Protein AF-A0A3B9W4W4-F1 (afdb_monomer)

Nearest PDB structures (foldseek):
  4bin-assembly1_A  TM=6.842E-01  e=1.341E+00  Escherichia coli K-12
  5nv3-assembly1_I  TM=3.281E-01  e=7.113E+00  Cereibacter sphaeroides

Solvent-accessible surface area (backbone atoms only — not comparable to full-atom values): 4772 Å² total; per-residue (Å²): 81,50,100,83,70,46,74,73,79,79,69,96,44,45,69,56,66,52,93,40,89,89,43,89,45,46,71,43,31,25,57,71,50,69,55,98,78,44,72,43,70,44,77,38,54,80,60,97,60,65,68,51,75,53,75,45,88,20,85,88,94,47,68,34,83,45,76,51,67,51,87,69,134

Radius of gyration: 14.22 Å; Cα contacts (8 Å, |Δi|>4): 112; chains: 1; bounding box: 33×25×39 Å

Secondary structure (DSSP, 8-state):
--TTS--S---S-SS-SS--TT-SSEEEEEEEEEETTEEEEEEEESS---EEEEEEEETTTEEEEEEEE-S--

Mean predicted aligned error: 3.19 Å

Structure (mmCIF, N/CA/C/O backbone):
data_AF-A0A3B9W4W4-F1
#
_entry.id   AF-A0A3B9W4W4-F1
#
loop_
_atom_site.group_PDB
_atom_site.id
_atom_site.type_symbol
_atom_site.label_atom_id
_atom_site.label_alt_id
_atom_site.label_comp_id
_atom_site.label_asym_id
_atom_site.label_entity_id
_atom_site.label_seq_id
_atom_site.pdbx_PDB_ins_code
_atom_site.Cartn_x
_atom_site.Cartn_y
_atom_site.Cartn_z
_atom_site.occupancy
_atom_site.B_iso_or_equiv
_atom_site.auth_seq_id
_atom_site.auth_comp_id
_atom_site.auth_asym_id
_atom_site.auth_atom_id
_atom_site.pdbx_PDB_model_num
ATOM 1 N N . TYR A 1 1 ? 12.242 2.074 -12.546 1.00 87.69 1 TYR A N 1
ATOM 2 C CA . TYR A 1 1 ? 12.738 2.865 -13.683 1.00 87.69 1 TYR A CA 1
ATOM 3 C C . TYR A 1 1 ? 13.225 1.902 -14.747 1.00 87.69 1 TYR A C 1
ATOM 5 O O . TYR A 1 1 ? 13.778 0.874 -14.372 1.00 87.69 1 TYR A O 1
ATOM 13 N N . ASP A 1 2 ? 12.945 2.160 -16.021 1.00 90.56 2 ASP A N 1
ATOM 14 C CA . ASP A 1 2 ? 13.440 1.334 -17.126 1.00 90.56 2 ASP A CA 1
ATOM 15 C C . ASP A 1 2 ? 14.881 1.728 -17.497 1.00 90.56 2 ASP A C 1
ATOM 17 O O . ASP A 1 2 ? 15.467 2.633 -16.897 1.00 90.56 2 ASP A O 1
ATOM 21 N N . ALA A 1 3 ? 15.455 1.055 -18.495 1.00 91.94 3 ALA A N 1
ATOM 22 C CA . ALA A 1 3 ? 16.810 1.338 -18.972 1.00 91.94 3 ALA A CA 1
ATOM 23 C C . ALA A 1 3 ? 16.994 2.773 -19.513 1.00 91.94 3 ALA A C 1
ATOM 25 O O . ALA A 1 3 ? 18.124 3.234 -19.631 1.00 91.94 3 ALA A O 1
ATOM 26 N N . ASN A 1 4 ? 15.900 3.481 -19.811 1.00 92.19 4 ASN A N 1
ATOM 27 C CA . ASN A 1 4 ? 15.900 4.849 -20.325 1.00 92.19 4 ASN A CA 1
ATOM 28 C C . ASN A 1 4 ? 15.616 5.890 -19.228 1.00 92.19 4 ASN A C 1
ATOM 30 O O . ASN A 1 4 ? 15.483 7.075 -19.526 1.00 92.19 4 ASN A O 1
ATOM 34 N N . GLY A 1 5 ? 15.494 5.472 -17.965 1.00 90.25 5 GLY A N 1
ATOM 35 C CA . GLY A 1 5 ? 15.190 6.379 -16.861 1.00 90.25 5 GLY A CA 1
ATOM 36 C C . GLY A 1 5 ? 13.720 6.800 -16.784 1.00 90.25 5 GLY A C 1
ATOM 37 O O . GLY A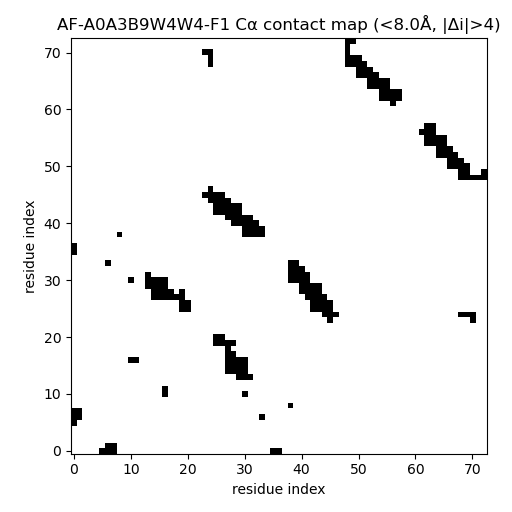 1 5 ? 13.405 7.771 -16.095 1.00 90.25 5 GLY A O 1
ATOM 38 N N . ASN A 1 6 ? 12.793 6.065 -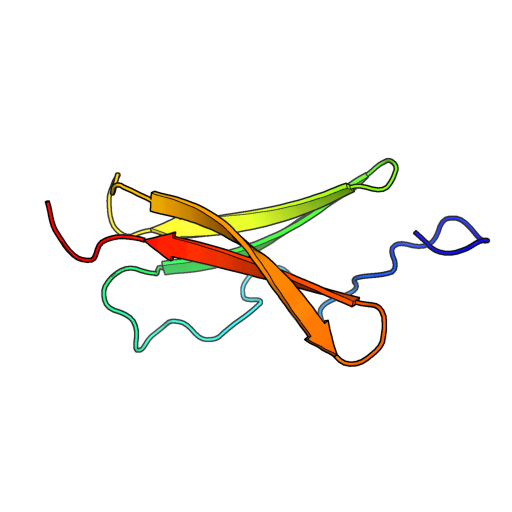17.403 1.00 92.00 6 ASN A N 1
ATOM 39 C CA . ASN A 1 6 ? 11.359 6.303 -17.229 1.00 92.00 6 ASN A CA 1
ATOM 40 C C . ASN A 1 6 ? 10.825 5.566 -16.000 1.00 92.00 6 ASN A C 1
ATOM 42 O O . ASN A 1 6 ? 11.206 4.424 -15.735 1.00 92.00 6 ASN A O 1
ATOM 46 N N . ALA A 1 7 ? 9.896 6.178 -15.261 1.00 92.06 7 ALA A N 1
ATOM 47 C CA . ALA A 1 7 ? 9.177 5.479 -14.199 1.00 92.06 7 ALA A CA 1
ATOM 48 C C . ALA A 1 7 ? 8.394 4.291 -14.787 1.00 92.06 7 ALA A C 1
ATOM 50 O O . ALA A 1 7 ? 7.649 4.431 -15.752 1.00 92.06 7 ALA A O 1
ATOM 51 N N . THR A 1 8 ? 8.561 3.113 -14.189 1.00 92.81 8 THR A N 1
ATOM 52 C CA . THR A 1 8 ? 7.943 1.860 -14.661 1.00 92.81 8 THR A CA 1
ATOM 53 C C . THR A 1 8 ? 6.543 1.640 -14.095 1.00 92.81 8 THR A C 1
ATOM 55 O O . THR A 1 8 ? 5.810 0.787 -14.581 1.00 92.81 8 THR A O 1
ATOM 58 N N . TYR A 1 9 ? 6.162 2.408 -13.074 1.00 93.25 9 TYR A N 1
ATOM 59 C CA . TYR A 1 9 ? 4.819 2.420 -12.514 1.00 93.25 9 TYR A CA 1
ATOM 60 C C . TYR A 1 9 ? 4.134 3.735 -12.891 1.00 93.25 9 TYR A C 1
ATOM 62 O O . TYR A 1 9 ? 4.513 4.799 -12.408 1.00 93.25 9 TYR A O 1
ATOM 70 N N . ASN A 1 10 ? 3.143 3.664 -13.780 1.00 93.00 10 ASN A N 1
ATOM 71 C CA . ASN A 1 10 ? 2.404 4.828 -14.263 1.00 93.00 10 ASN A CA 1
ATOM 72 C C . ASN A 1 10 ? 0.889 4.566 -14.182 1.00 93.00 10 ASN A C 1
ATOM 74 O O . ASN A 1 10 ? 0.284 4.142 -15.169 1.00 93.00 10 ASN A O 1
ATOM 78 N N . PRO A 1 11 ? 0.273 4.744 -13.001 1.00 95.31 11 PRO A N 1
ATOM 79 C CA . PRO A 1 11 ? -1.150 4.487 -12.815 1.00 95.31 11 PRO A CA 1
ATOM 80 C C . PRO A 1 11 ? -2.006 5.551 -13.514 1.00 95.31 11 PRO A C 1
ATOM 82 O O . PRO A 1 11 ? -1.654 6.731 -13.535 1.00 95.31 11 PRO A O 1
ATOM 85 N N . ALA A 1 12 ? -3.167 5.142 -14.037 1.00 96.06 12 ALA A N 1
ATOM 86 C CA . ALA A 1 12 ? -4.106 6.046 -14.708 1.00 96.06 12 ALA A CA 1
ATOM 87 C C . ALA A 1 12 ? -4.660 7.129 -13.764 1.00 96.06 12 ALA A C 1
ATOM 89 O O . ALA A 1 12 ? -4.843 8.275 -14.169 1.00 96.06 12 ALA A O 1
ATOM 90 N N . ASN A 1 13 ? -4.888 6.774 -12.496 1.00 97.06 13 ASN A N 1
ATOM 91 C CA . ASN A 1 13 ? -5.287 7.701 -11.447 1.00 97.06 13 ASN A CA 1
ATOM 92 C C . ASN A 1 13 ? -4.225 7.712 -10.348 1.00 97.06 13 ASN A C 1
ATOM 94 O O . ASN A 1 13 ? -4.015 6.707 -9.680 1.00 97.06 13 ASN A O 1
ATOM 98 N N . LYS A 1 14 ? -3.551 8.847 -10.159 1.00 96.88 14 LYS A N 1
ATOM 99 C CA . LYS A 1 14 ? -2.478 8.980 -9.165 1.00 96.88 14 LYS A CA 1
ATOM 100 C C . LYS A 1 14 ? -3.000 9.237 -7.750 1.00 96.88 14 LYS A C 1
ATOM 102 O O . LYS A 1 14 ? -2.280 8.960 -6.800 1.00 96.88 14 LYS A O 1
ATOM 107 N N . THR A 1 15 ? -4.216 9.755 -7.594 1.00 97.12 15 THR A N 1
ATOM 108 C CA . THR A 1 15 ? -4.783 10.074 -6.275 1.00 97.12 15 THR A CA 1
ATOM 109 C C . THR A 1 15 ? -5.594 8.919 -5.699 1.00 97.12 15 THR A C 1
ATOM 111 O O . THR A 1 15 ? -5.611 8.757 -4.488 1.00 97.12 15 THR A O 1
ATOM 114 N N . GLU A 1 16 ? -6.218 8.095 -6.547 1.00 97.31 16 GLU A N 1
ATOM 115 C CA . GLU A 1 16 ? -7.004 6.922 -6.139 1.00 97.31 16 GLU A CA 1
ATOM 116 C C . GLU A 1 16 ? -6.581 5.681 -6.938 1.00 97.31 16 GLU A C 1
ATOM 118 O O . GLU A 1 16 ? -7.166 5.346 -7.970 1.00 97.31 16 GLU A O 1
ATOM 123 N N . LEU A 1 17 ? -5.536 4.997 -6.467 1.00 97.44 17 LEU A N 1
ATOM 124 C CA . LEU A 1 17 ? -4.968 3.807 -7.111 1.00 97.44 17 LEU A CA 1
ATOM 125 C C . LEU A 1 17 ? -5.875 2.578 -7.013 1.00 97.44 17 LEU A C 1
ATOM 127 O O . LEU A 1 17 ? -5.774 1.668 -7.834 1.00 97.44 17 LEU A O 1
ATOM 131 N N . ALA A 1 18 ? -6.742 2.542 -6.003 1.00 96.56 18 ALA A N 1
ATOM 132 C CA . ALA A 1 18 ? -7.699 1.473 -5.777 1.00 96.56 18 ALA A CA 1
ATOM 133 C C . ALA A 1 18 ? -8.979 2.037 -5.156 1.00 96.56 18 ALA A C 1
ATOM 135 O O . ALA A 1 18 ? -8.927 2.919 -4.300 1.00 96.56 18 ALA A O 1
ATOM 136 N N . ASN A 1 19 ? -10.133 1.491 -5.546 1.00 96.94 19 ASN A N 1
ATOM 137 C CA . ASN A 1 19 ? -11.392 1.816 -4.888 1.00 96.94 19 ASN A CA 1
ATOM 138 C C . ASN A 1 19 ? -11.443 1.146 -3.509 1.00 96.94 19 ASN A C 1
ATOM 140 O O . ASN A 1 19 ? -11.619 -0.069 -3.411 1.00 96.94 19 ASN A O 1
ATOM 144 N N . VAL A 1 20 ? -11.318 1.947 -2.451 1.00 97.12 20 VAL A N 1
ATOM 145 C CA . VAL A 1 20 ? -11.344 1.470 -1.062 1.00 97.12 20 VAL A CA 1
ATOM 146 C C . VAL A 1 20 ? -12.638 1.800 -0.314 1.00 97.12 20 VAL A C 1
ATOM 148 O O . VAL A 1 20 ? -12.719 1.552 0.885 1.00 97.12 20 VAL A O 1
ATOM 151 N N . ALA A 1 21 ? -13.674 2.302 -0.991 1.00 95.88 21 ALA A N 1
ATOM 152 C CA . ALA A 1 21 ? -14.907 2.764 -0.343 1.00 95.88 21 ALA A CA 1
ATOM 153 C C . ALA A 1 21 ? -15.635 1.682 0.488 1.00 95.88 21 ALA A C 1
ATOM 155 O O . ALA A 1 21 ? -16.365 2.008 1.419 1.00 95.88 21 ALA A O 1
ATOM 156 N N . GLY A 1 22 ? -15.427 0.397 0.174 1.00 96.25 22 GLY A N 1
ATOM 157 C CA . GLY A 1 22 ? -15.990 -0.735 0.921 1.00 96.25 22 GLY A CA 1
ATOM 158 C C . GLY A 1 22 ? -15.196 -1.158 2.164 1.00 96.25 22 GLY A C 1
ATOM 159 O O . GLY A 1 22 ? -15.647 -2.031 2.902 1.00 96.25 22 GLY A O 1
ATOM 160 N N . TYR A 1 23 ? -14.019 -0.577 2.410 1.00 95.56 23 TYR A N 1
ATOM 161 C CA . TYR A 1 23 ? -13.147 -0.958 3.520 1.00 95.56 23 TYR A CA 1
ATOM 162 C C . TYR A 1 23 ? -13.311 0.005 4.690 1.00 95.56 23 TYR A C 1
ATOM 164 O O . TYR A 1 23 ? -13.156 1.213 4.550 1.00 95.56 23 TYR A O 1
ATOM 172 N N . GLN A 1 24 ? -13.551 -0.532 5.886 1.00 94.00 24 GLN A N 1
ATOM 173 C CA . GLN A 1 24 ? -13.741 0.302 7.076 1.00 94.00 24 GLN A CA 1
ATOM 174 C C . GLN A 1 24 ? -12.463 1.051 7.478 1.00 94.00 24 GLN A C 1
ATOM 176 O O . GLN A 1 24 ? -12.540 2.175 7.975 1.00 94.00 24 GLN A O 1
ATOM 181 N N . THR A 1 25 ? -11.295 0.437 7.267 1.00 96.75 25 THR A N 1
ATOM 182 C CA . THR A 1 25 ? -9.997 0.966 7.709 1.00 96.75 25 THR A CA 1
ATOM 183 C C . THR A 1 25 ? -9.385 1.971 6.742 1.00 96.75 25 THR A C 1
ATOM 185 O O . THR A 1 25 ? -8.770 2.944 7.190 1.00 96.75 25 THR A O 1
ATOM 188 N N . PHE A 1 26 ? -9.535 1.750 5.438 1.00 97.38 26 PHE A N 1
ATOM 189 C CA . PHE A 1 26 ? -8.830 2.5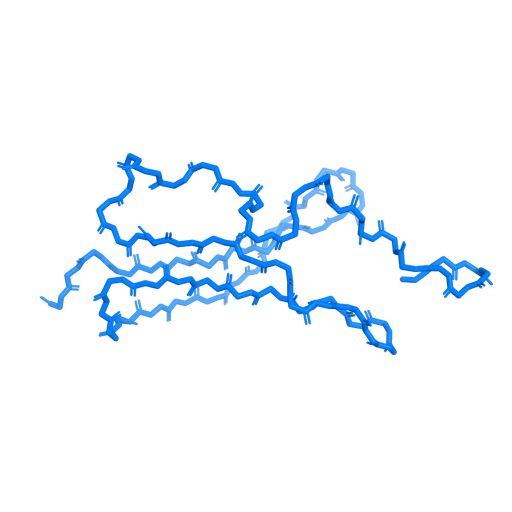12 4.412 1.00 97.38 26 PHE A CA 1
ATOM 190 C C . PHE A 1 26 ? -9.630 3.721 3.944 1.00 97.38 26 PHE A C 1
ATOM 192 O O . PHE A 1 26 ? -10.856 3.712 3.919 1.00 97.38 26 PHE A O 1
ATOM 199 N N . ARG A 1 27 ? -8.909 4.783 3.586 1.00 97.19 27 ARG A N 1
ATOM 200 C CA . ARG A 1 27 ? -9.471 6.033 3.064 1.00 97.19 27 ARG A CA 1
ATOM 201 C C . ARG A 1 27 ? -8.975 6.377 1.677 1.00 97.19 27 ARG A C 1
ATOM 203 O O . ARG A 1 27 ? -9.718 7.001 0.937 1.00 97.19 27 ARG A O 1
ATOM 210 N N . GLN A 1 28 ? -7.750 5.982 1.352 1.00 98.00 28 GLN A N 1
ATOM 211 C CA . GLN A 1 28 ? -7.129 6.308 0.079 1.00 98.00 28 GLN A CA 1
ATOM 212 C C . GLN A 1 28 ? -5.931 5.395 -0.167 1.00 98.00 28 GLN A C 1
ATOM 214 O O . GLN A 1 28 ? -5.257 4.986 0.782 1.00 98.00 28 GLN A O 1
ATOM 219 N N . VAL A 1 29 ? -5.629 5.137 -1.436 1.00 98.19 29 VAL A N 1
ATOM 220 C CA . VAL A 1 29 ? -4.321 4.631 -1.863 1.00 98.19 29 VAL A CA 1
ATOM 221 C C . VAL A 1 29 ? -3.806 5.581 -2.935 1.00 98.19 29 VAL A C 1
ATOM 223 O O . VAL A 1 29 ? -4.405 5.672 -4.001 1.00 98.19 29 VAL A O 1
ATOM 226 N N . ALA A 1 30 ? -2.724 6.301 -2.657 1.00 98.31 30 ALA A N 1
ATOM 227 C CA . ALA A 1 30 ? -2.209 7.357 -3.524 1.00 98.31 30 ALA A CA 1
ATOM 228 C C . ALA A 1 30 ? -0.800 7.035 -4.027 1.00 98.31 30 ALA A C 1
ATOM 230 O O . ALA A 1 30 ? 0.029 6.490 -3.299 1.00 98.31 30 ALA A O 1
ATOM 231 N N . TYR A 1 31 ? -0.506 7.420 -5.264 1.00 97.94 31 TYR A N 1
ATOM 232 C CA . TYR A 1 31 ? 0.848 7.446 -5.797 1.00 97.94 31 TYR A CA 1
ATOM 233 C C . TYR A 1 31 ? 1.504 8.770 -5.409 1.00 97.94 31 TYR A C 1
ATOM 235 O O . TYR A 1 31 ? 1.095 9.838 -5.861 1.00 97.94 31 TYR A O 1
ATOM 243 N N . ALA A 1 32 ? 2.539 8.690 -4.579 1.00 96.69 32 ALA A N 1
ATOM 244 C CA . ALA A 1 32 ? 3.273 9.842 -4.063 1.00 96.69 32 ALA A CA 1
ATOM 245 C C . ALA A 1 32 ? 4.543 10.153 -4.875 1.00 96.69 32 ALA A C 1
ATOM 247 O O . ALA A 1 32 ? 5.357 10.977 -4.465 1.00 96.69 32 ALA A O 1
ATOM 248 N N . GLY A 1 33 ? 4.704 9.514 -6.036 1.00 95.62 33 GLY A N 1
ATOM 249 C CA . GLY A 1 33 ? 5.797 9.764 -6.965 1.00 95.62 33 GLY A CA 1
ATOM 250 C C . GLY A 1 33 ? 6.785 8.608 -7.072 1.00 95.62 33 GLY A C 1
ATOM 251 O O . GLY A 1 33 ? 6.743 7.629 -6.326 1.00 95.62 33 GLY A O 1
ATOM 252 N N . SER A 1 34 ? 7.693 8.757 -8.027 1.00 95.25 34 SER A N 1
ATOM 253 C CA . SER A 1 34 ? 8.858 7.904 -8.192 1.00 95.25 34 SER A CA 1
ATOM 254 C C . SER A 1 34 ? 10.087 8.793 -8.243 1.00 95.25 34 SER A C 1
ATOM 256 O O . SER A 1 34 ? 10.048 9.869 -8.844 1.00 95.25 34 SER A O 1
ATOM 258 N N . PHE A 1 35 ? 11.159 8.341 -7.606 1.00 93.94 35 PHE A N 1
ATOM 259 C CA . PHE A 1 35 ? 12.445 9.025 -7.584 1.00 93.94 35 PHE A CA 1
ATOM 260 C C . PHE A 1 35 ? 13.557 7.997 -7.367 1.00 93.94 35 PHE A C 1
ATOM 262 O O . PHE A 1 35 ? 13.394 7.110 -6.538 1.00 93.94 35 PHE A O 1
ATOM 269 N N . GLU A 1 36 ? 14.650 8.077 -8.131 1.00 91.88 36 GLU A N 1
ATOM 270 C CA . GLU A 1 36 ? 15.878 7.276 -7.931 1.00 91.88 36 GLU A CA 1
ATOM 271 C C . GLU A 1 36 ? 15.661 5.767 -7.683 1.00 91.88 36 GLU A C 1
ATOM 273 O O . GLU A 1 36 ? 16.245 5.169 -6.786 1.00 91.88 36 GLU A O 1
ATOM 278 N N . GLY A 1 37 ? 14.796 5.116 -8.467 1.00 89.25 37 GLY A N 1
ATOM 279 C CA . GLY A 1 37 ? 14.510 3.682 -8.286 1.00 89.25 37 GLY A CA 1
ATOM 280 C C . GLY A 1 37 ? 13.377 3.373 -7.305 1.00 89.25 37 GLY A C 1
ATOM 281 O O . GLY A 1 37 ? 12.834 2.271 -7.343 1.00 89.25 37 GLY A O 1
ATOM 282 N N . TYR A 1 38 ? 12.947 4.343 -6.505 1.00 92.69 38 TYR A N 1
ATOM 283 C CA . TYR A 1 38 ? 11.862 4.195 -5.546 1.00 92.69 38 TYR A CA 1
ATOM 284 C C . TYR A 1 38 ? 10.519 4.583 -6.154 1.00 92.69 38 TYR A C 1
ATOM 286 O O . TYR A 1 38 ? 10.410 5.491 -6.978 1.00 92.69 38 TYR A O 1
ATOM 294 N N . THR A 1 39 ? 9.478 3.878 -5.725 1.00 94.56 39 THR A N 1
ATOM 295 C CA . THR A 1 39 ? 8.079 4.241 -5.946 1.00 94.56 39 THR A CA 1
ATOM 296 C C . THR A 1 39 ? 7.443 4.430 -4.585 1.00 94.56 39 THR A C 1
ATOM 298 O O . THR A 1 39 ? 7.423 3.502 -3.779 1.00 94.56 39 THR A O 1
ATOM 301 N N . THR A 1 40 ? 6.937 5.628 -4.329 1.00 96.62 40 THR A N 1
ATOM 302 C CA . THR A 1 40 ? 6.315 5.973 -3.057 1.00 96.62 40 THR A CA 1
ATOM 303 C C . THR A 1 40 ? 4.807 5.854 -3.195 1.00 96.62 40 THR A C 1
ATOM 305 O O . THR A 1 40 ? 4.199 6.447 -4.088 1.00 96.62 40 THR A O 1
ATOM 308 N N . LEU A 1 41 ? 4.196 5.097 -2.287 1.00 96.88 41 LEU A N 1
ATOM 309 C CA . LEU A 1 41 ? 2.749 4.968 -2.164 1.00 96.88 41 LEU A CA 1
ATOM 310 C C . LEU A 1 41 ? 2.308 5.489 -0.795 1.00 96.88 41 LEU A C 1
ATOM 312 O O . LEU A 1 41 ? 2.966 5.234 0.212 1.00 96.88 41 LEU A O 1
ATOM 316 N N . GLY A 1 42 ? 1.189 6.203 -0.761 1.00 97.06 42 GLY A N 1
ATOM 317 C CA . GLY A 1 42 ? 0.504 6.605 0.462 1.00 97.06 42 GLY A CA 1
ATOM 318 C C . GLY A 1 42 ? -0.707 5.714 0.717 1.00 97.06 42 GLY A C 1
ATOM 319 O O . GLY A 1 42 ? -1.530 5.530 -0.177 1.00 97.06 42 GLY A O 1
ATOM 320 N N . LEU A 1 43 ? -0.839 5.191 1.936 1.00 97.50 43 LEU A N 1
ATOM 321 C CA . LEU A 1 43 ? -2.024 4.463 2.393 1.00 97.50 43 LEU A CA 1
ATOM 322 C C . LEU A 1 43 ? -2.749 5.298 3.452 1.00 97.50 43 LEU A C 1
ATOM 324 O O . LEU A 1 43 ? -2.305 5.399 4.596 1.00 97.50 43 LEU A O 1
ATOM 328 N N . GLY A 1 44 ? -3.864 5.909 3.064 1.00 97.44 44 GLY A N 1
ATOM 329 C CA . GLY A 1 44 ? -4.728 6.652 3.971 1.00 97.44 44 GLY A CA 1
ATOM 330 C C . GLY A 1 44 ? -5.509 5.697 4.868 1.00 97.44 44 GLY A C 1
ATOM 331 O O . GLY A 1 44 ? -6.224 4.823 4.377 1.00 97.44 44 GLY A O 1
ATOM 332 N N . VAL A 1 45 ? -5.410 5.886 6.181 1.00 97.19 45 VAL A N 1
ATOM 333 C CA . VAL A 1 45 ? -6.113 5.088 7.196 1.00 97.19 45 VAL A CA 1
ATOM 334 C C . VAL A 1 45 ? -7.008 5.975 8.053 1.00 97.19 45 VAL A C 1
ATOM 336 O O . VAL A 1 45 ? -6.729 7.155 8.255 1.00 97.19 45 VAL A O 1
ATOM 339 N N . ARG A 1 46 ? -8.100 5.412 8.576 1.00 96.06 46 ARG A N 1
ATOM 340 C CA . ARG A 1 46 ? -9.085 6.159 9.380 1.00 96.06 46 ARG A CA 1
ATOM 341 C C . ARG A 1 46 ? -8.538 6.709 10.705 1.00 96.06 46 ARG A C 1
ATOM 343 O O . ARG A 1 46 ? -9.132 7.622 11.266 1.00 96.06 46 ARG A O 1
ATOM 350 N N . ALA A 1 47 ? -7.478 6.101 11.231 1.00 96.19 47 ALA A N 1
ATOM 351 C CA . ALA A 1 47 ? -6.831 6.430 12.498 1.00 96.19 47 ALA A CA 1
ATOM 352 C C . ALA A 1 47 ? -5.410 5.845 12.511 1.00 96.19 47 ALA A C 1
ATOM 354 O O . ALA A 1 47 ? -5.071 5.010 11.671 1.00 96.19 47 ALA A O 1
ATOM 355 N N . ARG A 1 48 ? -4.587 6.227 13.494 1.00 95.50 48 ARG A N 1
ATOM 356 C CA . ARG A 1 48 ? -3.302 5.560 13.741 1.00 95.50 48 ARG A CA 1
ATOM 357 C C . ARG A 1 48 ? -3.570 4.145 14.261 1.00 95.50 48 ARG A C 1
ATOM 359 O O . ARG A 1 48 ? -4.049 3.992 15.381 1.00 95.50 48 ARG A O 1
ATOM 366 N N . LEU A 1 49 ? -3.280 3.140 13.441 1.00 96.31 49 LEU A N 1
ATOM 367 C CA . LEU A 1 49 ? -3.552 1.726 13.708 1.00 96.31 49 LEU A CA 1
ATOM 368 C C . LEU A 1 49 ? -2.251 0.919 13.593 1.00 96.31 49 LEU A C 1
ATOM 370 O O . LEU A 1 49 ? -1.391 1.284 12.785 1.00 96.31 49 LEU A O 1
ATOM 374 N N . PRO A 1 50 ? -2.084 -0.164 14.372 1.00 97.38 50 PRO A N 1
ATOM 375 C CA . PRO A 1 50 ? -0.983 -1.092 14.175 1.00 97.38 50 PRO A CA 1
ATOM 376 C C . PRO A 1 50 ? -1.012 -1.683 12.767 1.00 97.38 50 PRO A C 1
ATOM 378 O O . PRO A 1 50 ? -2.078 -1.985 12.221 1.00 97.38 50 PRO A O 1
ATOM 381 N N . PHE A 1 51 ? 0.172 -1.879 12.200 1.00 97.50 51 PHE A N 1
ATOM 382 C CA . PHE A 1 51 ? 0.336 -2.533 10.914 1.00 97.50 51 PHE A CA 1
ATOM 383 C C . PHE A 1 51 ? 1.616 -3.360 10.890 1.00 97.50 51 PHE A C 1
ATOM 385 O O . PHE A 1 51 ? 2.537 -3.139 11.679 1.00 97.50 51 PHE A O 1
ATOM 392 N N . ARG A 1 52 ? 1.678 -4.302 9.953 1.00 98.00 52 ARG A N 1
ATOM 393 C CA . ARG A 1 52 ? 2.899 -5.029 9.601 1.00 98.00 52 ARG A CA 1
ATOM 394 C C . ARG A 1 52 ? 3.099 -5.007 8.093 1.00 98.00 52 ARG A C 1
ATOM 396 O O . ARG A 1 52 ? 2.133 -4.903 7.339 1.00 98.00 52 ARG A O 1
ATOM 403 N N . VAL A 1 53 ? 4.352 -5.129 7.669 1.00 98.06 53 VAL A N 1
ATOM 404 C CA . VAL A 1 53 ? 4.744 -5.128 6.257 1.00 98.06 53 VAL A CA 1
ATOM 405 C C . VAL A 1 53 ? 5.619 -6.339 5.990 1.00 98.06 53 VAL A C 1
ATOM 407 O O . VAL A 1 53 ? 6.544 -6.611 6.753 1.00 98.06 53 VAL A O 1
ATOM 410 N N . PHE A 1 54 ? 5.319 -7.072 4.925 1.00 98.19 54 PHE A N 1
ATOM 411 C CA . PHE A 1 54 ? 6.101 -8.230 4.502 1.00 98.19 54 PHE A CA 1
ATOM 412 C C . PHE A 1 54 ? 5.938 -8.473 3.003 1.00 98.19 54 PHE A C 1
ATOM 414 O O . PHE A 1 54 ? 5.047 -7.919 2.357 1.00 98.19 54 PHE A O 1
ATOM 421 N N . THR A 1 55 ? 6.814 -9.299 2.440 1.00 97.94 55 THR A N 1
ATOM 422 C CA . THR A 1 55 ? 6.738 -9.715 1.039 1.00 97.94 55 THR A CA 1
ATOM 423 C C . THR A 1 55 ? 6.260 -11.153 0.924 1.00 97.94 55 THR A C 1
ATOM 425 O O . THR A 1 55 ? 6.574 -11.996 1.759 1.00 97.94 55 THR A O 1
ATOM 428 N N . LEU A 1 56 ? 5.522 -11.433 -0.142 1.00 97.81 56 LEU A N 1
ATOM 429 C CA . LEU A 1 56 ? 5.200 -12.775 -0.613 1.00 97.81 56 LEU A CA 1
ATOM 430 C C . LEU A 1 56 ? 5.778 -12.947 -2.018 1.00 97.81 56 LEU A C 1
ATOM 432 O O . LEU A 1 56 ? 5.935 -11.960 -2.741 1.00 97.81 56 LEU A O 1
ATOM 436 N N . ASP A 1 57 ? 6.003 -14.185 -2.446 1.00 97.12 57 ASP A N 1
ATOM 437 C CA . ASP A 1 57 ? 6.330 -14.474 -3.847 1.00 97.12 57 ASP A CA 1
ATOM 438 C C . ASP A 1 57 ? 5.215 -13.946 -4.752 1.00 97.12 57 ASP A C 1
ATOM 440 O O . ASP A 1 57 ? 4.037 -14.076 -4.416 1.00 97.12 57 ASP A O 1
ATOM 444 N N . GLY A 1 58 ? 5.540 -13.300 -5.868 1.00 83.00 58 GLY A N 1
ATOM 445 C CA . GLY A 1 58 ? 4.575 -12.645 -6.759 1.00 83.00 58 GLY A CA 1
ATOM 446 C C . GLY A 1 58 ? 4.759 -13.082 -8.206 1.00 83.00 58 GLY A C 1
ATOM 447 O O . GLY A 1 58 ? 5.834 -13.557 -8.544 1.00 83.00 58 GLY A O 1
ATOM 448 N N . PRO A 1 59 ? 3.725 -12.973 -9.062 1.00 91.19 59 PRO A N 1
ATOM 449 C CA . PRO A 1 59 ? 3.628 -13.770 -10.284 1.00 91.19 59 PRO A CA 1
ATOM 450 C C . PRO A 1 59 ? 4.905 -13.729 -11.135 1.00 91.19 59 PRO A C 1
ATOM 452 O O . PRO A 1 59 ? 5.472 -12.664 -11.380 1.00 91.19 59 PRO A O 1
ATOM 455 N N . GLY A 1 60 ? 5.345 -14.906 -11.584 1.00 94.62 60 GLY A N 1
ATOM 456 C CA . GLY A 1 60 ? 6.621 -15.068 -12.276 1.00 94.62 60 GLY A CA 1
ATOM 457 C C . GLY A 1 60 ? 7.808 -14.859 -11.335 1.00 94.62 60 GLY A C 1
ATOM 458 O O . GLY A 1 60 ? 7.911 -15.516 -10.306 1.00 94.62 60 GLY A O 1
ATOM 459 N N . THR A 1 61 ? 8.711 -13.956 -11.711 1.00 93.69 61 THR A N 1
ATOM 460 C CA . THR A 1 61 ? 9.932 -13.620 -10.957 1.00 93.69 61 THR A CA 1
ATOM 461 C C . THR A 1 61 ? 9.749 -12.401 -10.045 1.00 93.69 61 THR A C 1
ATOM 463 O O . THR A 1 61 ? 10.729 -11.765 -9.662 1.00 93.69 61 THR A O 1
ATOM 466 N N . GLY A 1 62 ? 8.503 -11.997 -9.787 1.00 93.06 62 GLY A N 1
ATOM 467 C CA . GLY A 1 62 ? 8.181 -10.803 -9.013 1.00 93.06 62 GLY A CA 1
ATOM 468 C C . GLY A 1 62 ? 7.971 -11.080 -7.525 1.00 93.06 62 GLY A C 1
ATOM 469 O O . GLY A 1 62 ? 8.004 -12.214 -7.053 1.00 93.06 62 GLY A O 1
ATOM 470 N N . SER A 1 63 ? 7.655 -10.014 -6.795 1.00 94.94 63 SER A N 1
ATOM 471 C CA . SER A 1 63 ? 7.234 -10.080 -5.394 1.00 94.94 63 SER A CA 1
ATOM 472 C C . SER A 1 63 ? 5.930 -9.317 -5.208 1.00 94.94 63 SER A C 1
ATOM 474 O O . SER A 1 63 ? 5.650 -8.341 -5.906 1.00 94.94 63 SER A O 1
ATOM 476 N N . ARG A 1 64 ? 5.129 -9.745 -4.238 1.00 96.12 64 ARG A N 1
ATOM 477 C CA . ARG A 1 64 ? 3.979 -8.999 -3.724 1.00 96.12 64 ARG A CA 1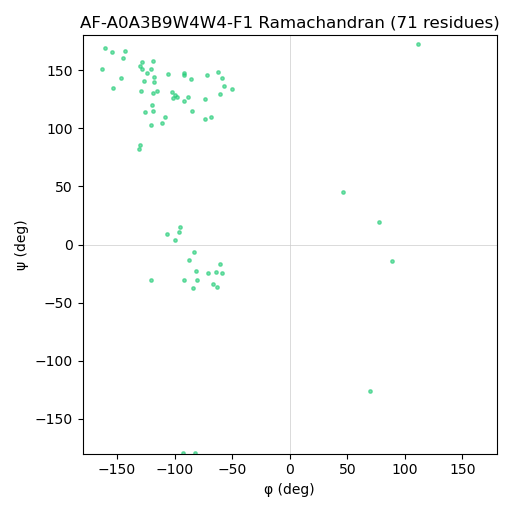
ATOM 478 C C . ARG A 1 64 ? 4.384 -8.345 -2.412 1.00 96.12 64 ARG A C 1
ATOM 480 O O . ARG A 1 64 ? 4.841 -9.034 -1.507 1.00 96.12 64 ARG A O 1
ATOM 487 N N . LEU A 1 65 ? 4.195 -7.037 -2.297 1.00 95.00 65 LEU A N 1
ATOM 488 C CA . LEU A 1 65 ? 4.296 -6.325 -1.025 1.00 95.00 65 LEU A CA 1
ATOM 489 C C . LEU A 1 65 ? 2.927 -6.354 -0.337 1.00 95.00 65 LEU A C 1
ATOM 491 O O . LEU A 1 65 ? 1.931 -5.969 -0.948 1.00 95.00 65 LEU A O 1
ATOM 495 N N . VAL A 1 66 ? 2.878 -6.796 0.916 1.00 97.12 66 VAL A N 1
ATOM 496 C CA . VAL A 1 66 ? 1.656 -6.853 1.723 1.00 97.12 66 VAL A CA 1
ATOM 497 C C . VAL A 1 66 ? 1.783 -5.898 2.902 1.00 97.12 66 VAL A C 1
ATOM 499 O O . VAL A 1 66 ? 2.790 -5.898 3.6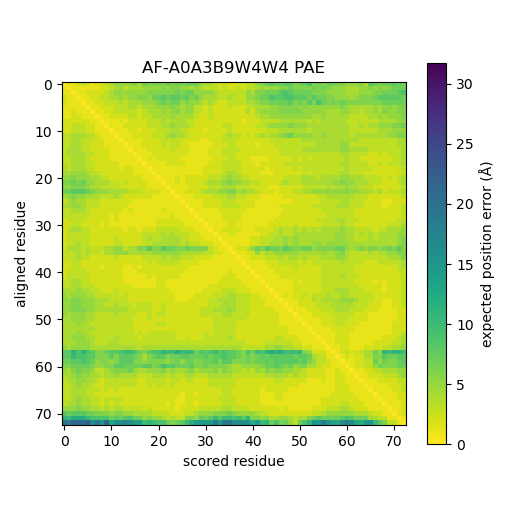12 1.00 97.12 66 VAL A O 1
ATOM 502 N N . ILE A 1 67 ? 0.743 -5.090 3.102 1.00 97.12 67 ILE A N 1
ATOM 503 C CA . ILE A 1 67 ? 0.592 -4.189 4.243 1.00 97.12 67 ILE A CA 1
ATOM 504 C C . ILE A 1 67 ? -0.697 -4.595 4.959 1.00 97.12 67 ILE A C 1
ATOM 506 O O . ILE A 1 67 ? -1.793 -4.279 4.498 1.00 97.12 67 ILE A O 1
ATOM 510 N N . ASP A 1 68 ? -0.560 -5.298 6.081 1.00 97.19 68 ASP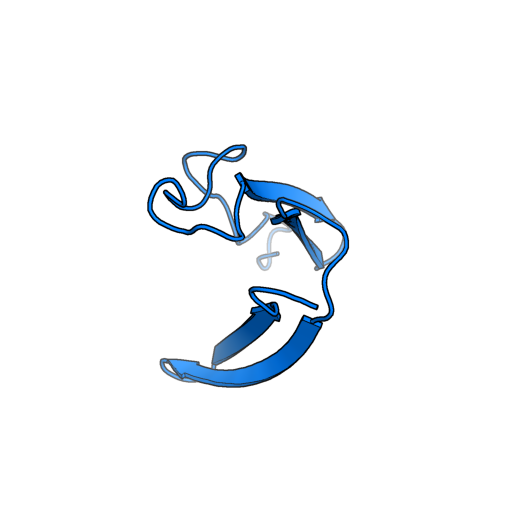 A N 1
ATOM 511 C CA . ASP A 1 68 ? -1.699 -5.693 6.911 1.00 97.19 68 ASP A CA 1
ATOM 512 C C . ASP A 1 68 ? -1.930 -4.621 7.976 1.00 97.19 68 ASP A C 1
ATOM 514 O O . ASP A 1 68 ? -1.027 -4.329 8.763 1.00 97.19 68 ASP A O 1
ATOM 518 N N . VAL A 1 69 ? -3.140 -4.060 8.028 1.00 97.56 69 VAL A N 1
ATOM 519 C CA . VAL A 1 69 ? -3.524 -3.006 8.979 1.00 97.56 69 VAL A CA 1
ATOM 520 C C . VAL A 1 69 ? -4.662 -3.506 9.863 1.00 97.56 69 VAL A C 1
ATOM 522 O O . VAL A 1 69 ? -5.665 -4.010 9.360 1.00 97.56 69 VAL A O 1
ATOM 525 N N . ALA A 1 70 ? -4.526 -3.353 11.181 1.00 96.69 70 ALA A N 1
ATOM 526 C CA . ALA A 1 70 ? -5.568 -3.743 12.127 1.00 96.69 70 ALA A CA 1
ATOM 527 C C . ALA A 1 70 ? -6.866 -2.943 11.906 1.00 96.69 70 ALA A C 1
ATOM 529 O O . ALA A 1 70 ? -6.841 -1.774 11.523 1.00 96.69 70 ALA A O 1
ATOM 530 N N . HIS A 1 71 ? -8.021 -3.554 12.175 1.00 94.12 71 HIS A N 1
ATOM 531 C CA . HIS A 1 71 ? -9.313 -2.861 12.081 1.00 94.12 71 HIS A CA 1
ATOM 532 C C . HIS A 1 71 ? -9.620 -2.006 13.317 1.00 94.12 71 HIS A C 1
ATOM 534 O O . HIS A 1 71 ? -10.273 -0.965 13.207 1.00 94.12 71 HIS A O 1
ATOM 540 N N . PHE A 1 72 ? -9.131 -2.429 14.481 1.00 89.00 72 PHE A N 1
ATOM 541 C CA . PHE A 1 72 ? -9.379 -1.829 15.790 1.00 89.00 72 PHE A CA 1
ATOM 542 C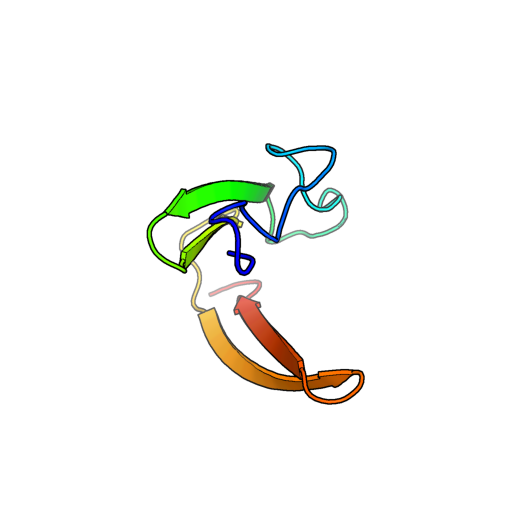 C . PHE A 1 72 ? -8.107 -1.910 16.643 1.00 89.00 72 PHE A C 1
ATOM 544 O O . PHE A 1 72 ? -7.1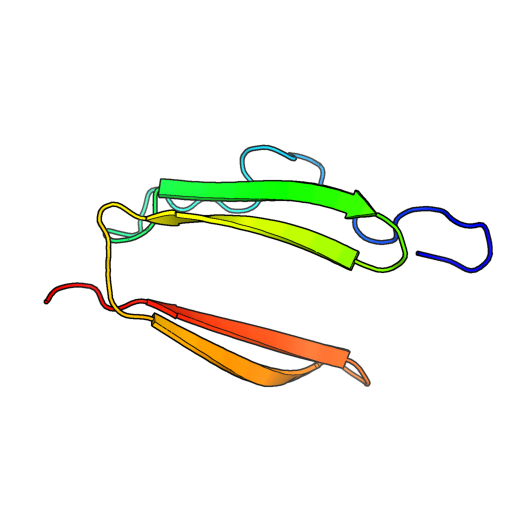66 -2.616 16.273 1.00 89.00 72 PHE A O 1
ATOM 551 N N . TRP A 1 73 ? -8.094 -1.163 17.746 1.00 81.12 73 TRP A N 1
ATOM 552 C CA . TRP A 1 73 ? -7.155 -1.374 18.847 1.00 81.12 73 TRP A CA 1
ATOM 553 C C . TRP A 1 73 ? -7.713 -2.424 19.801 1.00 81.12 73 TRP A C 1
ATOM 555 O O . TRP A 1 73 ? -8.950 -2.406 19.999 1.00 81.12 73 TRP A O 1
#

Sequence (73 aa):
YDANGNATYNPANKTELANVAGYQTFRQVAYAGSFEGYTTLGLGVRARLPFRVFTLDGPGTGSRLVIDVAHFW

Foldseek 3Di:
DDPVPDDPDDAPDQWANDPCVVPQFWDGWGFPDDDDNDTD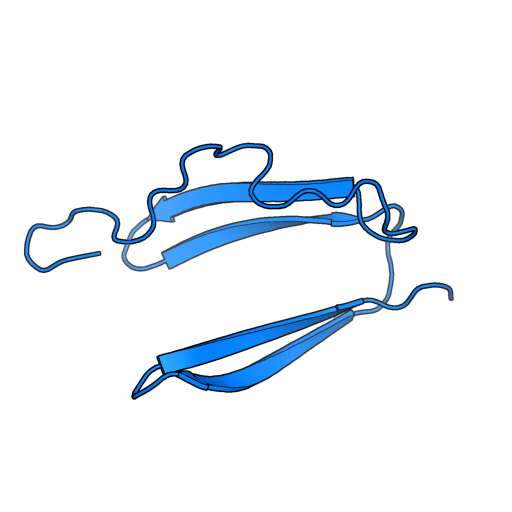IDTHTPDDFDWDWDWDCDPDRDIDIDIGTDNHD

pLDDT: mean 95.06, std 3.31, range [81.12, 98.31]